Protein AF-A0A075FPQ2-F1 (afdb_monomer)

Structure (mmCIF, N/CA/C/O backbone):
data_AF-A0A075FPQ2-F1
#
_entry.id   AF-A0A075FPQ2-F1
#
loop_
_atom_site.group_PDB
_atom_site.id
_atom_site.type_symbol
_atom_site.label_atom_id
_atom_site.label_alt_id
_atom_site.label_comp_id
_atom_site.label_asym_id
_atom_site.label_entity_id
_atom_site.label_seq_id
_atom_site.pdbx_PDB_ins_code
_atom_site.Cartn_x
_atom_site.Cartn_y
_atom_site.Cartn_z
_atom_site.occupancy
_atom_site.B_iso_or_equiv
_atom_site.auth_seq_id
_atom_site.auth_comp_id
_atom_site.auth_asym_id
_atom_site.auth_atom_id
_atom_site.pdbx_PDB_model_num
ATOM 1 N N . MET A 1 1 ? -18.560 14.425 21.318 1.00 61.75 1 MET A N 1
ATOM 2 C CA . MET A 1 1 ? -18.827 13.664 20.077 1.00 61.75 1 MET A CA 1
ATOM 3 C C . MET A 1 1 ? -17.617 12.787 19.793 1.00 61.75 1 MET A C 1
ATOM 5 O O . MET A 1 1 ? -16.515 13.288 19.999 1.00 61.75 1 MET A O 1
ATOM 9 N N . PRO A 1 2 ? -17.783 11.515 19.398 1.00 74.88 2 PRO A N 1
ATOM 10 C CA . PRO A 1 2 ? -16.656 10.686 18.975 1.00 74.88 2 PRO A CA 1
ATOM 11 C C . PRO A 1 2 ? -16.039 11.273 17.700 1.00 74.88 2 PRO A C 1
ATOM 13 O O . PRO A 1 2 ? -16.760 11.621 16.765 1.00 74.88 2 PRO A O 1
ATOM 16 N N . VAL A 1 3 ? -14.715 11.414 17.675 1.00 83.69 3 VAL A N 1
ATOM 17 C CA . VAL A 1 3 ? -13.965 11.893 16.512 1.00 83.69 3 VAL A CA 1
ATOM 18 C C . VAL A 1 3 ? -13.354 10.682 15.817 1.00 83.69 3 VAL A C 1
ATOM 20 O O . VAL A 1 3 ? -12.706 9.852 16.452 1.00 83.69 3 VAL A O 1
ATOM 23 N N . ILE A 1 4 ? -13.578 10.569 14.508 1.00 85.88 4 ILE A N 1
ATOM 24 C CA . ILE A 1 4 ? -13.032 9.478 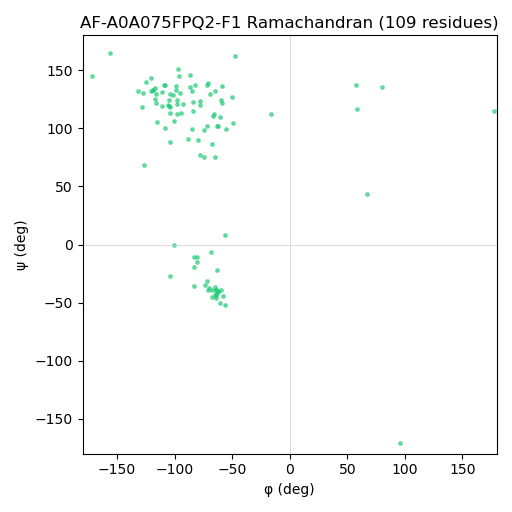13.698 1.00 85.88 4 ILE A CA 1
ATOM 25 C C . ILE A 1 4 ? -11.774 9.983 12.992 1.00 85.88 4 ILE A C 1
ATOM 27 O O . ILE A 1 4 ? -11.855 10.818 12.089 1.00 85.88 4 ILE A O 1
ATOM 31 N N . THR A 1 5 ? -10.620 9.444 13.371 1.00 87.69 5 THR A N 1
ATOM 32 C CA . THR A 1 5 ? -9.326 9.764 12.763 1.00 87.69 5 THR A CA 1
ATOM 33 C C . THR A 1 5 ? -8.966 8.693 11.743 1.00 87.69 5 THR A C 1
ATOM 35 O O . THR A 1 5 ? -8.918 7.507 12.059 1.00 87.69 5 THR A O 1
ATOM 38 N N . LYS A 1 6 ? -8.706 9.100 10.497 1.00 90.19 6 LYS A N 1
ATOM 39 C CA . LYS A 1 6 ? -8.351 8.188 9.400 1.00 90.19 6 LYS A CA 1
ATOM 40 C C . LYS A 1 6 ? -6.863 8.272 9.102 1.00 90.19 6 LYS A C 1
ATOM 42 O O . LYS A 1 6 ? -6.383 9.319 8.676 1.00 90.19 6 LYS A O 1
ATOM 47 N N . ILE A 1 7 ? -6.153 7.162 9.250 1.00 90.44 7 ILE A N 1
ATOM 48 C CA . ILE A 1 7 ? -4.726 7.051 8.945 1.00 90.44 7 ILE A CA 1
ATOM 49 C C . ILE A 1 7 ? -4.578 6.256 7.650 1.00 90.44 7 ILE A C 1
ATOM 51 O O . ILE A 1 7 ? -5.018 5.111 7.548 1.00 90.44 7 ILE A O 1
AT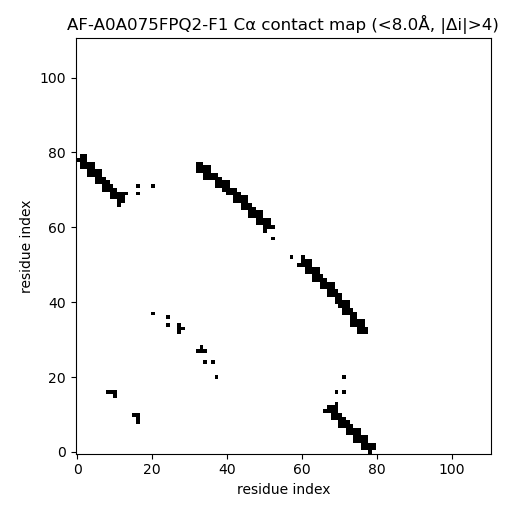OM 55 N N . LYS A 1 8 ? -3.973 6.873 6.633 1.00 92.12 8 LYS A N 1
ATOM 56 C CA . LYS A 1 8 ? -3.657 6.220 5.358 1.00 92.12 8 LYS A CA 1
ATOM 57 C C . LYS A 1 8 ? -2.169 5.922 5.319 1.00 92.12 8 LYS A C 1
ATOM 59 O O . LYS A 1 8 ? -1.367 6.848 5.329 1.00 92.12 8 LYS A O 1
ATOM 64 N N . LEU A 1 9 ? -1.824 4.647 5.227 1.00 92.00 9 LEU A N 1
ATOM 65 C CA . LEU A 1 9 ? -0.458 4.198 5.005 1.00 92.00 9 LEU A CA 1
ATOM 66 C C . LEU A 1 9 ? -0.275 3.886 3.526 1.00 92.00 9 LEU A C 1
ATOM 68 O O . LEU A 1 9 ? -1.107 3.217 2.905 1.00 92.00 9 LEU A O 1
ATOM 72 N N . THR A 1 10 ? 0.814 4.392 2.964 1.00 93.56 10 THR A N 1
ATOM 73 C CA . THR A 1 10 ? 1.201 4.160 1.576 1.00 93.56 10 THR A CA 1
ATOM 74 C C . THR A 1 10 ? 2.662 3.759 1.531 1.00 93.56 10 THR A C 1
ATOM 76 O O . THR A 1 10 ? 3.485 4.441 2.134 1.00 93.56 10 THR A O 1
ATOM 79 N N . GLY A 1 11 ? 2.977 2.693 0.804 1.00 93.62 11 GLY A N 1
ATOM 80 C CA . GLY A 1 11 ? 4.349 2.228 0.624 1.00 93.62 11 GLY A CA 1
ATOM 81 C C . GLY A 1 11 ? 4.515 1.40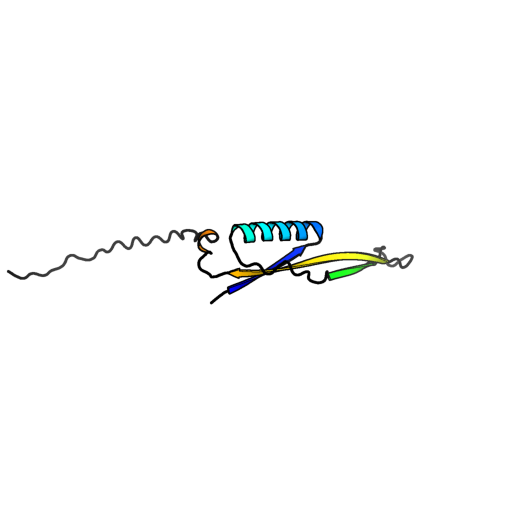8 -0.651 1.00 93.62 11 GLY A C 1
ATOM 82 O O . GLY A 1 11 ? 3.531 0.986 -1.261 1.00 93.62 11 GLY A O 1
ATOM 83 N N . GLU A 1 12 ? 5.765 1.212 -1.058 1.00 92.44 12 GLU A N 1
ATOM 84 C CA . GLU A 1 12 ? 6.138 0.426 -2.243 1.00 92.44 12 GLU A CA 1
ATOM 85 C C . GLU A 1 12 ? 6.204 -1.075 -1.936 1.00 92.44 12 GLU A C 1
ATOM 87 O O . GLU A 1 12 ? 5.783 -1.900 -2.743 1.00 92.44 12 GLU A O 1
ATOM 92 N N . ASN A 1 13 ? 6.650 -1.433 -0.729 1.00 92.94 13 ASN A N 1
ATOM 93 C CA . ASN A 1 13 ? 6.687 -2.810 -0.251 1.00 92.94 13 ASN A CA 1
ATOM 94 C C . ASN A 1 13 ? 5.445 -3.137 0.580 1.00 92.94 13 ASN A C 1
ATOM 96 O O . ASN A 1 13 ? 5.101 -2.429 1.525 1.00 92.94 13 ASN A O 1
ATOM 100 N N . HIS A 1 14 ? 4.788 -4.254 0.271 1.00 91.00 14 HIS A N 1
ATOM 101 C CA . HIS A 1 14 ? 3.628 -4.716 1.037 1.00 91.00 14 HIS A CA 1
ATOM 102 C C . HIS A 1 14 ? 4.001 -5.227 2.437 1.00 91.00 14 HIS A C 1
ATOM 104 O O . HIS A 1 14 ? 3.262 -4.973 3.383 1.00 91.00 14 HIS A O 1
ATOM 110 N N . GLN A 1 15 ? 5.146 -5.902 2.576 1.00 93.62 15 GLN A N 1
ATOM 111 C CA . GLN A 1 15 ? 5.577 -6.517 3.838 1.00 93.62 15 GLN A CA 1
ATOM 112 C C . GLN A 1 15 ? 5.819 -5.467 4.926 1.00 93.62 15 GLN A C 1
ATOM 114 O O . GLN A 1 15 ? 5.309 -5.601 6.036 1.00 93.62 15 GLN A O 1
ATOM 119 N N . ASP A 1 16 ? 6.516 -4.385 4.578 1.00 93.44 16 ASP A N 1
ATOM 120 C CA . ASP A 1 16 ? 6.827 -3.297 5.508 1.00 93.44 16 ASP A CA 1
ATOM 121 C C . ASP A 1 16 ? 5.551 -2.585 5.971 1.00 93.44 16 ASP A C 1
ATOM 123 O O . ASP A 1 16 ? 5.353 -2.328 7.158 1.00 93.44 16 ASP A O 1
ATOM 127 N N . VAL A 1 17 ? 4.625 -2.320 5.044 1.00 92.88 17 VAL A N 1
ATOM 128 C CA . VAL A 1 17 ? 3.346 -1.676 5.369 1.00 92.88 17 VAL A CA 1
ATOM 129 C C . VAL A 1 17 ? 2.495 -2.569 6.280 1.00 92.88 17 VAL A C 1
ATOM 131 O O . VAL A 1 17 ? 1.831 -2.063 7.188 1.00 92.88 17 VAL A O 1
ATOM 134 N N . ASP A 1 18 ? 2.529 -3.886 6.084 1.00 92.88 18 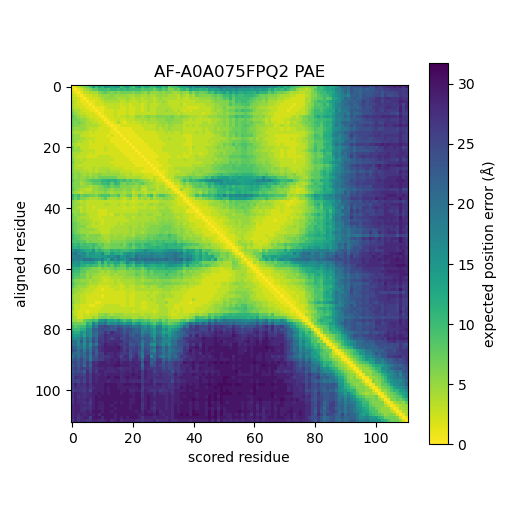ASP A N 1
ATOM 135 C CA . ASP A 1 18 ? 1.791 -4.846 6.909 1.00 92.88 18 ASP A CA 1
ATOM 136 C C . ASP A 1 18 ? 2.417 -5.020 8.301 1.00 92.88 18 ASP A C 1
ATOM 138 O O . ASP A 1 18 ? 1.691 -5.131 9.297 1.00 92.88 18 ASP A O 1
ATOM 142 N N . MET A 1 19 ? 3.748 -4.951 8.396 1.00 94.88 19 MET A N 1
ATOM 143 C CA . MET A 1 19 ? 4.475 -4.904 9.666 1.00 94.88 19 MET A CA 1
ATOM 144 C C . MET A 1 19 ? 4.061 -3.671 10.479 1.00 94.88 19 MET A C 1
ATOM 146 O O . MET A 1 19 ? 3.643 -3.804 11.630 1.00 94.88 19 MET A O 1
ATOM 150 N N . VAL A 1 20 ? 4.078 -2.485 9.863 1.00 94.06 20 VAL A N 1
ATOM 151 C CA . VAL A 1 20 ? 3.667 -1.227 10.511 1.00 94.06 20 VAL A CA 1
ATOM 152 C C . VAL A 1 20 ? 2.192 -1.266 10.922 1.00 94.06 20 VAL A C 1
ATOM 154 O O . VAL A 1 20 ? 1.848 -0.863 12.031 1.00 94.06 20 VAL A O 1
ATOM 157 N N . CYS A 1 21 ? 1.304 -1.813 10.083 1.00 93.31 21 CYS A N 1
ATOM 158 C CA . CYS A 1 21 ? -0.104 -1.997 10.453 1.00 93.31 21 CYS A CA 1
ATOM 159 C C . CYS A 1 21 ? -0.267 -2.889 11.690 1.00 93.31 21 CYS A C 1
ATOM 161 O O . CYS A 1 21 ? -1.137 -2.632 12.519 1.00 93.31 21 CYS A O 1
ATOM 163 N N . SER A 1 22 ? 0.546 -3.940 11.808 1.00 93.00 22 SER A N 1
ATOM 164 C CA . SER A 1 22 ? 0.497 -4.873 12.938 1.00 93.00 22 SER A CA 1
ATOM 165 C C . SER A 1 22 ? 1.011 -4.229 14.226 1.00 93.00 22 SER A C 1
ATOM 167 O O . SER A 1 22 ? 0.405 -4.406 15.278 1.00 93.00 22 SER A O 1
ATOM 169 N N . GLN A 1 23 ? 2.063 -3.414 14.136 1.00 93.19 23 GLN A N 1
ATOM 170 C CA . GLN A 1 23 ? 2.569 -2.634 15.268 1.00 93.19 23 GLN A CA 1
ATOM 171 C C . GLN A 1 23 ? 1.542 -1.605 15.755 1.00 93.19 23 GLN A C 1
ATOM 173 O O . GLN A 1 23 ? 1.303 -1.496 16.953 1.00 93.19 23 GLN A O 1
ATOM 178 N N . ILE A 1 24 ? 0.883 -0.890 14.836 1.00 91.38 24 ILE A N 1
ATOM 179 C CA . ILE A 1 24 ? -0.150 0.092 15.200 1.00 91.38 24 ILE A CA 1
ATOM 180 C C . ILE A 1 24 ? -1.326 -0.588 15.907 1.00 91.38 24 ILE A C 1
ATOM 182 O O . ILE A 1 24 ? -1.818 -0.051 16.893 1.00 91.38 24 ILE A O 1
ATOM 186 N N . LYS A 1 25 ? -1.748 -1.777 15.454 1.00 90.75 25 LYS A N 1
ATOM 187 C CA . LYS A 1 25 ? -2.770 -2.558 16.168 1.00 90.75 25 LYS A CA 1
ATOM 188 C C . LYS A 1 25 ? -2.368 -2.844 17.609 1.00 90.75 25 LYS A C 1
ATOM 190 O O . LYS A 1 25 ? -3.137 -2.519 18.501 1.00 90.75 25 LYS A O 1
ATOM 195 N N . ALA A 1 26 ? -1.165 -3.381 17.823 1.00 92.06 26 ALA A N 1
ATOM 196 C CA . ALA A 1 26 ? -0.688 -3.726 19.161 1.00 92.06 26 ALA A CA 1
ATOM 197 C C . ALA A 1 26 ? -0.686 -2.505 20.099 1.00 92.06 26 ALA A C 1
ATOM 199 O O . ALA A 1 26 ? -1.196 -2.577 21.211 1.00 92.06 26 ALA A O 1
ATOM 200 N N . ILE A 1 27 ? -0.216 -1.350 19.614 1.00 90.62 27 ILE A N 1
ATOM 201 C CA . ILE A 1 27 ? -0.218 -0.097 20.387 1.00 90.62 27 ILE A CA 1
ATOM 202 C C . ILE A 1 27 ? -1.650 0.361 20.709 1.00 90.62 27 ILE A C 1
ATOM 204 O O . ILE A 1 27 ? -1.920 0.859 21.804 1.00 90.62 27 ILE A O 1
ATOM 208 N N . CYS A 1 28 ? -2.586 0.215 19.768 1.00 88.25 28 CYS A N 1
ATOM 209 C CA . CYS A 1 28 ? -3.987 0.571 19.989 1.00 88.25 28 CYS A CA 1
ATOM 210 C C . CYS A 1 28 ? -4.670 -0.352 21.005 1.00 88.25 28 CYS A C 1
ATOM 212 O O . CYS A 1 28 ? -5.410 0.152 21.853 1.00 88.25 28 CYS A O 1
ATOM 214 N N . ASP A 1 29 ? -4.372 -1.652 20.958 1.00 87.62 29 ASP A N 1
ATOM 215 C CA . ASP A 1 29 ? -4.868 -2.647 21.910 1.00 87.62 29 ASP A CA 1
ATOM 216 C C . ASP A 1 29 ? -4.342 -2.353 23.329 1.00 87.62 29 ASP A C 1
ATOM 218 O O . ASP A 1 29 ? -5.114 -2.347 24.287 1.00 87.62 29 ASP A O 1
ATOM 222 N N . GLU A 1 30 ? -3.057 -1.999 23.465 1.00 89.56 30 GLU A N 1
ATOM 223 C CA . GLU A 1 30 ? -2.449 -1.578 24.739 1.00 89.56 30 GLU A CA 1
ATOM 224 C C . GLU A 1 30 ? -3.047 -0.268 25.282 1.00 89.56 30 GLU A C 1
ATOM 226 O O . GLU A 1 30 ? -3.255 -0.112 26.486 1.00 89.56 30 GLU A O 1
ATOM 231 N N . THR A 1 31 ? -3.342 0.691 24.400 1.00 85.56 31 THR A N 1
ATOM 232 C CA . THR A 1 31 ? -3.867 2.015 24.787 1.00 85.56 31 THR A CA 1
ATOM 233 C C . THR A 1 31 ? -5.381 1.992 25.067 1.00 85.56 31 THR A C 1
ATOM 235 O O . THR A 1 31 ? -5.925 2.937 25.661 1.00 85.56 31 THR A O 1
ATOM 238 N N . GLY A 1 32 ? -6.072 0.924 24.652 1.00 81.12 32 GLY A N 1
ATOM 239 C CA . GLY A 1 32 ? -7.524 0.782 24.746 1.00 81.12 32 GLY A CA 1
ATOM 240 C C . GLY A 1 32 ? -8.267 1.767 23.841 1.00 81.12 32 GLY A C 1
ATOM 241 O O . GLY A 1 32 ? -9.195 2.438 24.296 1.00 81.12 32 GLY A O 1
ATOM 242 N N . VAL A 1 33 ? -7.804 1.930 22.597 1.00 83.94 33 VAL A N 1
ATOM 243 C CA . VAL A 1 33 ? -8.461 2.757 21.570 1.00 83.94 33 VAL A CA 1
ATOM 244 C C . VAL A 1 33 ? -9.175 1.848 20.580 1.00 83.94 33 VAL A C 1
ATOM 246 O O . VAL A 1 33 ? -8.560 0.945 20.018 1.00 83.94 33 VAL A O 1
ATOM 249 N N . ASP A 1 34 ? -10.451 2.128 20.314 1.00 83.44 34 ASP A N 1
ATOM 250 C CA . ASP A 1 34 ? -11.235 1.368 19.343 1.00 83.44 34 ASP A CA 1
ATOM 251 C C . ASP A 1 34 ? -10.693 1.594 17.922 1.00 83.44 34 ASP A C 1
ATOM 253 O O . ASP A 1 34 ? -10.807 2.681 17.338 1.00 83.44 34 ASP A O 1
ATOM 257 N N . LEU A 1 35 ? -10.092 0.541 17.366 1.00 86.62 35 LEU A N 1
ATOM 258 C CA . LEU A 1 35 ? -9.518 0.524 16.027 1.00 86.62 35 LEU A CA 1
ATOM 259 C C . LEU A 1 35 ? -10.428 -0.257 15.077 1.00 86.62 35 LEU A C 1
ATOM 261 O O . LEU A 1 35 ? -10.705 -1.443 15.255 1.00 86.62 35 LEU A O 1
ATOM 265 N N . ARG A 1 36 ? -10.838 0.391 13.988 1.00 85.19 36 ARG A N 1
ATOM 266 C CA . ARG A 1 36 ? -11.350 -0.308 12.814 1.00 85.19 36 ARG A CA 1
ATOM 267 C C . ARG A 1 36 ? -10.146 -0.849 12.051 1.00 85.19 36 ARG A C 1
ATOM 269 O O . ARG A 1 36 ? -9.270 -0.078 11.653 1.00 85.19 36 ARG A O 1
ATOM 276 N N . GLY A 1 37 ? -10.105 -2.176 11.903 1.00 82.62 37 GLY A N 1
ATOM 277 C CA . GLY A 1 37 ? -8.967 -2.938 11.376 1.00 82.62 37 GLY A CA 1
ATOM 278 C C . GLY A 1 37 ? -8.350 -2.376 10.082 1.00 82.62 37 GLY A C 1
ATOM 279 O O . GLY A 1 37 ? -9.001 -1.616 9.374 1.00 82.62 37 GLY A O 1
ATOM 280 N N . PRO A 1 38 ? -7.117 -2.774 9.718 1.00 88.69 38 PRO 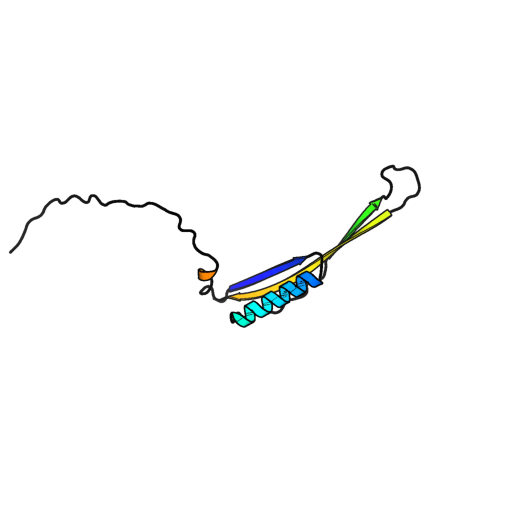A N 1
ATOM 281 C CA . PRO A 1 38 ? -6.469 -2.350 8.486 1.00 88.69 38 PRO A CA 1
ATOM 282 C C . PRO A 1 38 ? -7.294 -2.803 7.293 1.00 88.69 38 PRO A C 1
ATOM 284 O O . PRO A 1 38 ? -7.368 -3.992 6.987 1.00 88.69 38 PRO A O 1
ATOM 287 N N . ILE A 1 39 ? -7.905 -1.841 6.617 1.00 91.69 39 ILE A N 1
ATOM 288 C CA . ILE A 1 39 ? -8.669 -2.057 5.401 1.00 91.69 39 ILE A CA 1
ATOM 289 C C . ILE A 1 39 ? -7.661 -2.061 4.239 1.00 91.69 39 ILE A C 1
ATOM 291 O O . ILE A 1 39 ? -7.026 -1.025 3.984 1.00 91.69 39 ILE A O 1
ATOM 295 N N . PRO A 1 40 ? -7.470 -3.198 3.533 1.00 91.50 40 PRO A N 1
ATOM 296 C CA . PRO A 1 40 ? -6.728 -3.217 2.281 1.00 91.50 40 PRO A CA 1
ATOM 297 C C . PRO A 1 40 ? -7.413 -2.304 1.276 1.00 91.50 40 PRO A C 1
ATOM 299 O O . PRO A 1 40 ? -8.581 -2.506 0.949 1.00 91.50 40 PRO A O 1
ATOM 302 N N . LEU A 1 41 ? -6.678 -1.341 0.736 1.00 92.31 41 LEU A N 1
ATOM 303 C CA . LEU A 1 41 ? -7.098 -0.657 -0.477 1.00 92.31 41 LEU A CA 1
ATOM 304 C C . LEU A 1 41 ? -6.389 -1.292 -1.679 1.00 92.31 41 LEU A C 1
ATOM 306 O O . LEU A 1 41 ? -5.273 -1.800 -1.537 1.00 92.31 41 LEU A O 1
ATOM 310 N N . PRO A 1 42 ? -7.013 -1.268 -2.869 1.00 93.06 42 PRO A N 1
ATOM 311 C CA . PRO A 1 42 ? -6.406 -1.833 -4.063 1.00 93.06 42 PRO A CA 1
ATOM 312 C C . PRO A 1 42 ? -5.065 -1.159 -4.359 1.00 93.06 42 PRO A C 1
ATOM 314 O O . PRO A 1 42 ? -4.918 0.068 -4.286 1.00 93.06 42 PRO A O 1
ATOM 317 N N . THR A 1 43 ? -4.082 -1.984 -4.702 1.00 94.50 43 THR A N 1
ATOM 318 C CA . THR A 1 43 ? -2.735 -1.545 -5.060 1.00 94.50 43 THR A CA 1
ATOM 319 C C . THR A 1 43 ? -2.777 -0.828 -6.396 1.00 94.50 43 THR A C 1
ATOM 321 O O . THR A 1 43 ? -3.312 -1.358 -7.371 1.00 94.50 43 THR A O 1
ATOM 324 N N . ARG A 1 44 ? -2.197 0.368 -6.469 1.00 93.75 44 ARG A N 1
ATOM 325 C CA . ARG A 1 44 ? -2.085 1.074 -7.747 1.00 93.75 44 ARG A CA 1
ATOM 326 C C . ARG A 1 44 ? -0.847 0.572 -8.476 1.00 93.75 44 ARG A C 1
ATOM 328 O O . ARG A 1 44 ? 0.248 0.651 -7.926 1.00 93.75 44 ARG A O 1
ATOM 335 N N . ARG A 1 45 ? -1.038 0.065 -9.694 1.00 94.56 45 ARG A N 1
ATOM 336 C CA . ARG A 1 45 ? 0.040 -0.309 -10.613 1.00 94.56 45 ARG A CA 1
ATOM 337 C C . ARG A 1 45 ? 0.296 0.869 -11.543 1.00 94.56 45 ARG A C 1
ATOM 339 O O . ARG A 1 45 ? -0.584 1.239 -12.316 1.00 94.56 45 ARG A O 1
ATOM 346 N N . LEU A 1 46 ? 1.468 1.472 -11.419 1.00 94.31 46 LEU A N 1
ATOM 347 C CA . LEU A 1 46 ? 1.954 2.505 -12.321 1.00 94.31 46 LEU A CA 1
ATOM 348 C C . LEU A 1 46 ? 2.876 1.823 -13.325 1.00 94.31 46 LEU A C 1
ATOM 350 O O . LEU A 1 46 ? 3.839 1.177 -12.918 1.00 94.31 46 LEU A O 1
ATOM 354 N N . VAL A 1 47 ? 2.547 1.932 -14.610 1.00 95.50 47 VAL A N 1
ATOM 355 C CA . VAL A 1 47 ? 3.357 1.390 -15.704 1.00 95.50 47 VAL A CA 1
ATOM 356 C C . VAL A 1 47 ? 3.846 2.563 -16.538 1.00 95.50 47 VAL A C 1
ATOM 358 O O . VAL A 1 47 ? 3.028 3.339 -17.030 1.00 95.50 47 VAL A O 1
ATOM 361 N N . VAL A 1 48 ? 5.161 2.697 -16.678 1.00 95.81 48 VAL A N 1
ATOM 362 C CA . VAL A 1 48 ? 5.794 3.714 -17.523 1.00 95.81 48 VAL A CA 1
ATOM 363 C C . VAL A 1 48 ? 6.532 2.986 -18.649 1.00 95.81 48 VAL A C 1
ATOM 365 O O . VAL A 1 48 ? 7.564 2.362 -18.388 1.00 95.81 48 VAL A O 1
ATOM 368 N N . PRO A 1 49 ? 6.000 3.006 -19.884 1.00 93.94 49 PRO A N 1
ATOM 369 C CA . PRO A 1 49 ? 6.714 2.480 -21.034 1.00 93.94 49 PRO A CA 1
ATOM 370 C C . PRO A 1 49 ? 7.776 3.489 -21.489 1.00 93.94 49 PRO A C 1
ATOM 372 O O . PRO A 1 49 ? 7.460 4.637 -21.800 1.00 93.94 49 PRO A O 1
ATOM 375 N N . CYS A 1 50 ? 9.031 3.056 -21.547 1.00 93.00 50 CYS A N 1
ATOM 376 C CA . CYS A 1 50 ? 10.162 3.851 -22.020 1.00 93.00 50 CYS A CA 1
ATOM 377 C C . CYS A 1 50 ? 10.810 3.162 -23.224 1.00 93.00 50 CYS A C 1
ATOM 379 O O . CYS A 1 50 ? 10.919 1.936 -23.259 1.00 93.00 50 CYS A O 1
ATOM 381 N N . ARG A 1 51 ? 11.282 3.935 -24.205 1.00 91.25 51 ARG A N 1
ATOM 382 C CA . ARG A 1 51 ? 12.129 3.393 -25.277 1.00 91.25 51 ARG A CA 1
ATOM 383 C C . ARG A 1 51 ? 13.502 3.044 -24.694 1.00 91.25 51 ARG A C 1
ATOM 385 O O . ARG A 1 51 ? 14.026 3.806 -23.884 1.00 91.25 51 ARG A O 1
ATOM 392 N N . LYS A 1 52 ? 14.074 1.905 -25.103 1.00 90.50 52 LYS A N 1
ATOM 393 C CA . LYS A 1 52 ? 15.421 1.492 -24.663 1.00 90.50 52 LYS A CA 1
ATOM 394 C C . LYS A 1 52 ? 16.515 2.403 -25.200 1.00 90.50 52 LYS A C 1
ATOM 396 O O . LYS A 1 52 ? 17.433 2.772 -24.476 1.00 90.50 52 LYS A O 1
ATOM 401 N N . SER A 1 53 ? 16.423 2.716 -26.488 1.00 88.25 53 SER A N 1
ATOM 402 C CA . SER A 1 53 ? 17.413 3.533 -27.178 1.00 88.25 53 SER A CA 1
ATOM 403 C C . SER A 1 53 ? 17.152 5.020 -26.932 1.00 88.25 53 SER A C 1
ATOM 405 O O . SER A 1 53 ? 15.992 5.440 -27.022 1.00 88.25 53 SER A O 1
ATOM 407 N N . PRO A 1 54 ? 18.204 5.819 -26.678 1.00 88.69 54 PRO A N 1
ATOM 408 C CA . PRO A 1 54 ? 18.098 7.276 -26.650 1.00 88.69 54 PRO A CA 1
ATOM 409 C C . PRO A 1 54 ? 17.911 7.855 -28.060 1.00 88.69 54 PRO A C 1
ATOM 411 O O . PRO A 1 54 ? 17.217 8.856 -28.230 1.00 88.69 54 PRO A O 1
ATOM 414 N N . ASP A 1 55 ? 18.485 7.191 -29.066 1.00 81.62 55 ASP A N 1
ATOM 415 C CA . ASP A 1 55 ? 18.463 7.603 -30.465 1.00 81.62 55 ASP A CA 1
ATOM 416 C C . ASP A 1 55 ? 17.330 6.875 -31.212 1.00 81.62 55 ASP A C 1
ATOM 418 O O . ASP A 1 55 ? 17.002 5.716 -30.934 1.00 81.62 55 ASP A O 1
ATOM 422 N N . GLY A 1 56 ? 16.705 7.561 -32.171 1.00 80.06 56 GLY A N 1
ATOM 423 C CA . GLY A 1 56 ? 15.593 7.027 -32.970 1.00 80.06 56 GLY A CA 1
ATOM 424 C C . GLY A 1 56 ? 15.980 5.902 -33.938 1.00 80.06 56 GLY A C 1
ATOM 425 O O . GLY A 1 56 ? 15.094 5.289 -34.529 1.00 80.06 56 GLY A O 1
ATOM 426 N N . GLU A 1 57 ? 17.273 5.610 -34.059 1.00 82.06 57 GLU A N 1
ATOM 427 C CA . GLU A 1 57 ? 17.836 4.589 -34.938 1.00 82.06 57 GLU A CA 1
ATOM 428 C C . GLU A 1 57 ? 17.854 3.204 -34.264 1.00 82.06 57 GLU A C 1
ATOM 430 O O . GLU A 1 57 ? 18.031 3.070 -33.050 1.00 82.06 57 GLU A O 1
ATOM 435 N N . GLY A 1 58 ? 17.662 2.148 -35.058 1.00 81.81 58 GLY A N 1
ATOM 436 C CA . GLY A 1 58 ? 17.623 0.758 -34.586 1.00 81.81 58 GLY A CA 1
ATOM 437 C C . GLY A 1 58 ? 16.216 0.204 -34.316 1.00 81.81 58 GLY A C 1
ATOM 438 O O . GLY A 1 58 ? 15.205 0.799 -34.681 1.00 81.81 58 GLY A O 1
ATOM 439 N N . ALA A 1 59 ? 16.148 -0.988 -33.712 1.00 86.38 59 ALA A N 1
ATOM 440 C CA . ALA A 1 59 ? 14.892 -1.715 -33.507 1.00 86.38 59 ALA A CA 1
ATOM 441 C C . ALA A 1 59 ? 14.003 -1.063 -32.436 1.00 86.38 59 ALA A C 1
ATOM 443 O O . ALA A 1 59 ? 14.475 -0.702 -31.354 1.00 86.38 59 ALA A O 1
ATOM 444 N N . GLU A 1 60 ? 12.697 -0.986 -32.703 1.00 85.19 60 GLU A N 1
ATOM 445 C CA . GLU A 1 60 ? 11.699 -0.461 -31.767 1.00 85.19 60 GLU A CA 1
ATOM 446 C C . GLU A 1 60 ? 11.539 -1.382 -30.551 1.00 85.19 60 GLU A C 1
ATOM 448 O O . GLU A 1 60 ? 10.692 -2.273 -30.510 1.00 85.19 60 GLU A O 1
ATOM 453 N N . THR A 1 61 ? 12.381 -1.170 -29.539 1.00 90.38 61 THR A N 1
ATOM 454 C CA . THR A 1 61 ? 12.348 -1.939 -28.294 1.00 90.38 61 THR A CA 1
ATOM 455 C C . THR A 1 61 ? 11.886 -1.061 -27.138 1.00 90.38 61 THR A C 1
ATOM 457 O O . THR A 1 61 ? 12.415 0.033 -26.917 1.00 90.38 61 THR A O 1
ATOM 460 N N . TRP A 1 62 ? 10.921 -1.572 -26.377 1.00 92.06 62 TRP A N 1
ATOM 461 C CA . TRP A 1 62 ? 10.265 -0.870 -25.277 1.00 92.06 62 TRP A CA 1
ATOM 462 C C . TRP A 1 62 ? 10.483 -1.602 -23.954 1.00 92.06 62 TRP A C 1
ATOM 464 O O . TRP A 1 62 ? 10.290 -2.816 -23.874 1.00 92.06 62 TRP A O 1
ATOM 474 N N . ASP A 1 63 ? 10.850 -0.853 -22.920 1.00 92.81 63 ASP A N 1
ATOM 475 C CA . ASP A 1 63 ? 10.884 -1.310 -21.535 1.00 92.81 63 ASP A CA 1
ATOM 476 C C . ASP A 1 63 ? 9.635 -0.864 -20.791 1.00 92.81 63 ASP A C 1
ATOM 478 O O . ASP A 1 63 ? 9.205 0.282 -20.897 1.00 92.81 63 ASP A O 1
ATOM 482 N N . HIS A 1 64 ? 9.071 -1.777 -20.004 1.00 94.19 64 HIS A N 1
ATOM 483 C CA . HIS A 1 64 ? 7.911 -1.509 -19.164 1.00 94.19 64 HIS A CA 1
ATOM 484 C C . HIS A 1 64 ? 8.361 -1.475 -17.709 1.00 94.19 64 HIS A C 1
ATOM 486 O O . HIS A 1 64 ? 8.547 -2.515 -17.079 1.00 94.19 64 HIS A O 1
ATOM 492 N N . TRP A 1 65 ? 8.537 -0.269 -17.181 1.00 95.25 65 TRP A N 1
ATOM 493 C CA . TRP A 1 65 ? 8.873 -0.073 -15.778 1.00 95.25 65 TRP A CA 1
ATOM 494 C C . TRP A 1 65 ? 7.595 -0.079 -14.949 1.00 95.25 65 TRP A C 1
ATOM 496 O O . TRP A 1 65 ? 6.622 0.599 -15.289 1.00 95.25 65 TRP A O 1
ATOM 506 N N . GLU A 1 66 ? 7.592 -0.844 -13.858 1.00 95.38 66 GLU A N 1
ATOM 507 C CA . GLU A 1 66 ? 6.443 -0.952 -12.965 1.00 95.38 66 GLU A CA 1
ATOM 508 C C . GLU A 1 66 ? 6.777 -0.484 -11.558 1.00 95.38 66 GLU A C 1
ATOM 510 O O . GLU A 1 66 ? 7.750 -0.926 -10.953 1.00 95.38 66 GLU A O 1
ATOM 515 N N . MET A 1 67 ? 5.890 0.336 -11.003 1.00 94.38 67 MET A N 1
ATOM 516 C CA . MET A 1 67 ? 5.862 0.651 -9.582 1.00 94.38 67 MET A CA 1
ATOM 517 C C . MET A 1 67 ? 4.508 0.243 -9.007 1.00 94.38 67 MET A C 1
ATOM 519 O O . MET A 1 67 ? 3.447 0.548 -9.565 1.00 94.38 67 MET A O 1
ATOM 523 N N . ARG A 1 68 ? 4.533 -0.461 -7.874 1.00 94.44 68 ARG A N 1
ATOM 524 C CA . ARG A 1 68 ? 3.331 -0.895 -7.159 1.00 94.44 68 ARG A CA 1
ATOM 525 C C . ARG A 1 68 ? 3.236 -0.134 -5.853 1.00 94.44 68 ARG A C 1
ATOM 527 O O . ARG A 1 68 ? 4.108 -0.237 -5.006 1.00 94.44 68 ARG A O 1
ATOM 534 N N . VAL A 1 69 ? 2.158 0.626 -5.694 1.00 95.12 69 VAL A N 1
ATOM 535 C CA . VAL A 1 69 ? 1.891 1.361 -4.456 1.00 95.12 69 VAL A CA 1
ATOM 536 C C . VAL A 1 69 ? 0.804 0.635 -3.682 1.00 95.12 69 VAL A C 1
ATOM 538 O O . VAL A 1 69 ? -0.358 0.584 -4.107 1.00 95.12 69 VAL A O 1
ATOM 541 N N . HIS A 1 70 ? 1.185 0.097 -2.530 1.00 94.44 70 HIS A N 1
ATOM 542 C CA . HIS A 1 70 ? 0.303 -0.558 -1.579 1.00 94.44 70 HIS A CA 1
ATOM 543 C C . HIS A 1 70 ? -0.303 0.473 -0.637 1.00 94.44 70 HIS A C 1
ATOM 545 O O . HIS A 1 70 ? 0.373 1.385 -0.158 1.00 94.44 70 HIS A O 1
ATOM 551 N N . LYS A 1 71 ? -1.609 0.349 -0.395 1.00 93.75 71 LYS A N 1
ATOM 552 C CA . LYS A 1 71 ? -2.367 1.292 0.423 1.00 93.75 71 LYS A CA 1
ATOM 553 C C . LYS A 1 71 ? -3.125 0.542 1.507 1.00 93.75 71 LYS A C 1
ATOM 555 O O . LYS A 1 71 ? -3.853 -0.405 1.211 1.00 93.75 71 LYS A O 1
ATOM 560 N N . ARG A 1 72 ? -2.996 1.000 2.749 1.00 94.81 72 ARG A N 1
ATOM 561 C CA . ARG A 1 72 ? -3.775 0.517 3.894 1.00 94.81 72 ARG A CA 1
ATOM 562 C C . ARG A 1 72 ? -4.472 1.696 4.559 1.00 94.81 72 ARG A C 1
ATOM 564 O O . ARG A 1 72 ? -3.902 2.782 4.661 1.00 94.81 72 ARG A O 1
ATOM 571 N N . LEU A 1 73 ? -5.714 1.494 4.978 1.00 92.00 73 LEU A N 1
ATOM 572 C CA . LEU A 1 73 ? -6.497 2.483 5.711 1.00 92.00 73 LEU A CA 1
ATOM 573 C C . LEU A 1 73 ? -6.801 1.944 7.108 1.00 92.00 73 LEU A C 1
ATOM 575 O O . LEU A 1 73 ? -7.297 0.831 7.240 1.00 92.00 73 LEU A O 1
ATOM 579 N N . LEU A 1 74 ? -6.524 2.748 8.125 1.00 91.94 74 LEU A N 1
ATOM 580 C CA . LEU A 1 74 ? -6.869 2.497 9.519 1.00 91.94 74 LEU A CA 1
ATOM 581 C C . LEU A 1 74 ? -7.832 3.599 9.964 1.00 91.94 74 LEU A C 1
ATOM 583 O O . LEU A 1 74 ? -7.598 4.775 9.668 1.00 91.94 74 LEU A O 1
ATOM 587 N N . GLU A 1 75 ? -8.913 3.241 10.651 1.00 90.19 75 GLU A N 1
ATOM 588 C CA . GLU A 1 75 ? -9.822 4.224 11.250 1.00 90.19 75 GLU A CA 1
ATOM 589 C C . GLU A 1 75 ? -9.798 4.054 12.770 1.00 90.19 75 GLU A C 1
ATOM 591 O O . GLU A 1 75 ? -10.021 2.960 13.277 1.00 90.19 75 GLU A O 1
ATOM 596 N N . LEU A 1 76 ? -9.506 5.135 13.490 1.00 87.88 76 LEU A N 1
ATOM 597 C CA . LEU A 1 76 ? -9.476 5.190 14.949 1.00 87.88 76 LEU A CA 1
ATOM 598 C C . LEU A 1 76 ? -10.672 5.993 15.444 1.00 87.88 76 LEU A C 1
ATOM 600 O O . LEU A 1 76 ? -10.963 7.061 14.897 1.00 87.88 76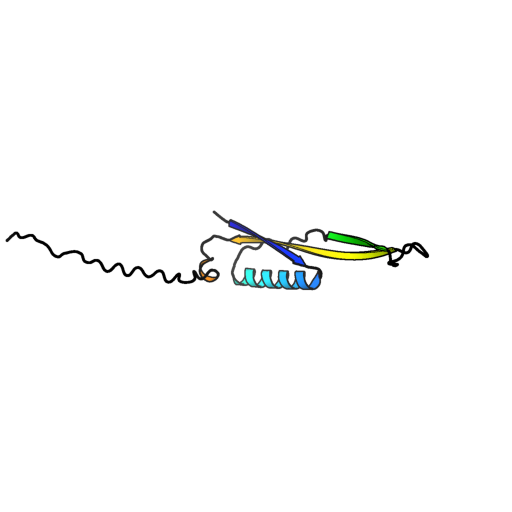 LEU A O 1
ATOM 604 N N . VAL A 1 77 ? -11.331 5.520 16.497 1.00 85.19 77 VAL A N 1
ATOM 605 C CA . VAL A 1 77 ? -12.359 6.288 17.204 1.00 85.19 77 VAL A CA 1
ATOM 606 C C . VAL A 1 77 ? -11.725 6.868 18.463 1.00 85.19 77 VAL A C 1
ATOM 608 O O . VAL A 1 77 ? -11.449 6.149 19.417 1.00 85.19 77 VAL A O 1
ATOM 611 N N . THR A 1 78 ? -11.465 8.177 18.462 1.00 78.31 78 THR A N 1
ATOM 612 C CA . THR A 1 78 ? -10.930 8.882 19.632 1.00 78.31 78 THR A CA 1
ATOM 613 C C . THR A 1 78 ? -11.990 9.792 20.247 1.00 78.31 78 THR A C 1
ATOM 615 O O . THR A 1 78 ? -12.738 10.491 19.556 1.00 78.31 78 THR A O 1
ATOM 618 N N . SER A 1 79 ? -12.070 9.791 21.575 1.00 67.38 79 SER A N 1
ATOM 619 C CA . SER A 1 79 ? -12.681 10.875 22.333 1.00 67.38 79 SER A CA 1
ATOM 620 C C . SER A 1 79 ? -11.551 11.844 22.689 1.00 67.38 79 SER A C 1
ATOM 622 O O . SER A 1 79 ? -10.573 11.445 23.313 1.00 67.38 79 SER A O 1
ATOM 624 N N . ALA A 1 80 ? -11.661 13.104 22.257 1.00 60.84 80 ALA A N 1
ATOM 625 C CA . ALA A 1 80 ? -10.608 14.138 22.247 1.00 60.84 80 ALA A CA 1
ATOM 626 C C . ALA A 1 80 ? -9.924 14.472 23.602 1.00 60.84 80 ALA A C 1
ATOM 628 O O . ALA A 1 80 ? -9.177 15.437 23.703 1.00 60.84 80 ALA A O 1
ATOM 629 N N . ALA A 1 81 ? -10.183 13.709 24.665 1.00 55.75 81 ALA A N 1
ATOM 630 C CA . ALA A 1 81 ? -9.646 13.908 26.004 1.00 55.75 81 ALA A CA 1
ATOM 631 C C . ALA A 1 81 ? -8.234 13.322 26.216 1.00 55.75 81 ALA A C 1
ATOM 633 O O . ALA A 1 81 ? -7.628 13.594 27.248 1.00 55.75 81 ALA A O 1
ATOM 634 N N . LYS A 1 82 ? -7.698 12.504 25.292 1.00 53.72 82 LYS A N 1
ATOM 635 C CA . LYS A 1 82 ? -6.396 11.820 25.479 1.00 53.72 82 LYS A CA 1
ATOM 636 C C . LYS A 1 82 ? -5.198 12.474 24.763 1.00 53.72 82 LYS A C 1
ATOM 638 O O . LYS A 1 82 ? -4.074 12.003 24.936 1.00 53.72 82 LYS A O 1
ATOM 643 N N . ASP A 1 83 ? -5.390 13.570 24.028 1.00 54.47 83 ASP A N 1
ATOM 644 C CA . ASP A 1 83 ? -4.352 14.132 23.144 1.00 54.47 83 ASP A CA 1
ATOM 645 C C . ASP A 1 83 ? -3.280 14.991 23.850 1.00 54.47 83 ASP A C 1
ATOM 647 O O . ASP A 1 83 ? -2.223 15.252 23.272 1.00 54.47 83 ASP A O 1
ATOM 651 N N . GLU A 1 84 ? -3.461 15.346 25.127 1.00 52.50 84 GLU A N 1
ATOM 652 C CA . GLU A 1 84 ? -2.500 16.193 25.859 1.00 52.50 84 GLU A CA 1
ATOM 653 C C . GLU A 1 84 ? -1.105 15.558 26.033 1.00 52.50 84 GLU A C 1
ATOM 655 O O . GLU A 1 84 ? -0.120 16.276 26.199 1.00 52.50 84 GLU A O 1
ATOM 660 N N . LYS A 1 85 ? -0.974 14.223 25.955 1.00 47.34 85 LYS A N 1
ATOM 661 C CA . LYS A 1 85 ? 0.330 13.543 26.107 1.00 47.34 85 LYS A CA 1
ATOM 662 C C . LYS A 1 85 ? 1.175 13.507 24.828 1.00 47.34 85 LYS A C 1
ATOM 664 O O . LYS A 1 85 ? 2.379 13.285 24.927 1.00 47.34 85 LYS A O 1
ATOM 669 N N . SER A 1 86 ? 0.575 13.705 23.650 1.00 50.91 86 SER A N 1
ATOM 670 C CA . SER A 1 86 ? 1.283 13.617 22.358 1.00 50.91 86 SER A CA 1
ATOM 671 C C . SER A 1 86 ? 1.588 14.983 21.742 1.00 50.91 86 SER A C 1
ATOM 673 O O . SER A 1 86 ? 2.604 15.140 21.064 1.00 50.91 86 SER A O 1
ATOM 675 N N . SER A 1 87 ? 0.780 16.002 22.046 1.00 45.09 87 SER A N 1
ATOM 676 C CA . SER A 1 87 ? 1.091 17.392 21.734 1.00 45.09 87 SER A CA 1
ATOM 677 C C . SER A 1 87 ? 1.524 18.110 23.007 1.00 45.09 87 SER A C 1
ATOM 679 O O . SER A 1 87 ? 0.705 18.724 23.689 1.00 45.09 87 SER A O 1
ATOM 681 N N . SER A 1 88 ? 2.815 18.074 23.336 1.00 42.41 88 SER A N 1
ATOM 682 C CA . SER A 1 88 ? 3.336 19.083 24.255 1.00 42.41 88 SER A CA 1
ATOM 683 C C . SER A 1 88 ? 3.081 20.458 23.620 1.00 42.41 88 SER A C 1
ATOM 685 O O . SER A 1 88 ? 3.539 20.715 22.498 1.00 42.41 88 SER A O 1
ATOM 687 N N . PRO A 1 89 ? 2.350 21.377 24.277 1.00 45.31 89 PRO A N 1
ATOM 688 C CA . PRO A 1 89 ? 2.412 22.765 23.877 1.00 45.31 89 PRO A CA 1
ATOM 689 C C . PRO A 1 89 ? 3.846 23.180 24.186 1.00 45.31 89 PRO A C 1
ATOM 691 O O . PRO A 1 89 ? 4.253 23.210 25.349 1.00 45.31 89 PRO A O 1
ATOM 694 N N . ARG A 1 90 ? 4.648 23.462 23.154 1.00 47.31 90 ARG A N 1
ATOM 695 C CA . ARG A 1 90 ? 5.912 24.173 23.366 1.00 47.31 90 ARG A CA 1
ATOM 696 C C . ARG A 1 90 ? 5.568 25.404 24.206 1.00 47.31 90 ARG A C 1
ATOM 698 O O . ARG A 1 90 ? 4.671 26.145 23.791 1.00 47.31 90 ARG A O 1
ATOM 705 N N . PRO A 1 91 ? 6.225 25.656 25.347 1.00 40.97 91 PRO A N 1
ATOM 706 C CA . PRO A 1 91 ? 6.017 26.909 26.040 1.00 40.97 91 PRO A CA 1
ATOM 707 C C . PRO A 1 91 ? 6.509 28.020 25.110 1.00 40.97 91 PRO A C 1
ATOM 709 O O . PRO A 1 91 ? 7.707 28.245 24.947 1.00 40.97 91 PRO A O 1
ATOM 712 N N . SER A 1 92 ? 5.569 28.700 24.449 1.00 45.72 92 SER A N 1
ATOM 713 C CA . SER A 1 92 ? 5.816 30.026 23.907 1.00 45.72 92 SER A CA 1
ATOM 714 C C . SER A 1 92 ? 6.114 30.883 25.121 1.00 45.72 92 SER A C 1
ATOM 716 O O . SER A 1 92 ? 5.221 31.213 25.901 1.00 45.72 92 SER A O 1
ATOM 718 N N . ASN A 1 93 ? 7.400 31.149 25.321 1.00 53.34 93 ASN A N 1
ATOM 719 C CA . ASN A 1 93 ? 7.917 32.038 26.339 1.00 53.34 93 ASN A CA 1
ATOM 720 C C . ASN A 1 93 ? 7.425 33.459 26.015 1.00 53.34 93 ASN A C 1
ATOM 722 O O . ASN A 1 93 ? 8.143 34.279 25.449 1.00 53.34 93 ASN A O 1
ATOM 726 N N . ARG A 1 94 ? 6.147 33.728 26.290 1.00 43.56 94 ARG A N 1
ATOM 727 C CA . ARG A 1 94 ? 5.547 35.050 26.208 1.00 43.56 94 ARG A CA 1
ATOM 728 C C . ARG A 1 94 ? 5.756 35.686 27.569 1.00 43.56 94 ARG A C 1
ATOM 730 O O . ARG A 1 94 ? 4.955 35.522 28.485 1.00 43.56 94 ARG A O 1
ATOM 737 N N . LEU A 1 95 ? 6.878 36.393 27.688 1.00 46.91 95 LEU A N 1
ATOM 738 C CA . LEU A 1 95 ? 7.065 37.401 28.718 1.00 46.91 95 LEU A CA 1
ATOM 739 C C . LEU A 1 95 ? 5.850 38.338 28.712 1.00 46.91 95 LEU A C 1
ATOM 741 O O . LEU A 1 95 ? 5.736 39.224 27.872 1.00 46.91 95 LEU A O 1
ATOM 745 N N . SER A 1 96 ? 4.974 38.176 29.693 1.00 44.19 96 SER A N 1
ATOM 746 C CA . SER A 1 96 ? 4.122 39.248 30.188 1.00 44.19 96 SER A CA 1
ATOM 747 C C . SER A 1 96 ? 4.314 39.353 31.695 1.00 44.19 96 SER A C 1
ATOM 749 O O . SER A 1 96 ? 3.415 39.085 32.487 1.00 44.19 96 SER A O 1
ATOM 751 N N . ARG A 1 97 ? 5.515 39.786 32.101 1.00 48.59 97 ARG A N 1
ATOM 752 C CA . ARG A 1 97 ? 5.648 40.614 33.305 1.00 48.59 97 ARG A CA 1
ATOM 753 C C . ARG A 1 97 ? 5.144 42.008 32.942 1.00 48.59 97 ARG A C 1
ATOM 755 O O . ARG A 1 97 ? 5.935 42.925 32.751 1.00 48.59 97 ARG A O 1
ATOM 762 N N . LEU A 1 98 ? 3.826 42.154 32.841 1.00 47.88 98 LEU A N 1
ATOM 763 C CA . LEU A 1 98 ? 3.208 43.450 33.068 1.00 47.88 98 LEU A CA 1
ATOM 764 C C . LEU A 1 98 ? 3.132 43.585 34.589 1.00 47.88 98 LEU A C 1
ATOM 766 O O . LEU A 1 98 ? 2.245 43.054 35.247 1.00 47.88 98 LEU A O 1
ATOM 770 N N . ARG A 1 99 ? 4.191 44.157 35.159 1.00 47.72 99 ARG A N 1
ATOM 771 C CA . ARG A 1 99 ? 4.240 44.518 36.569 1.00 47.72 99 ARG A CA 1
ATOM 772 C C . ARG A 1 99 ? 3.307 45.716 36.714 1.00 47.72 99 ARG A C 1
ATOM 774 O O . ARG A 1 99 ? 3.660 46.816 36.300 1.00 47.72 99 ARG A O 1
ATOM 781 N N . ASP A 1 100 ? 2.107 45.459 37.222 1.00 46.12 100 ASP A N 1
ATOM 782 C CA . ASP A 1 100 ? 1.119 46.471 37.578 1.00 46.12 100 ASP A CA 1
ATOM 783 C C . ASP A 1 100 ? 1.736 47.470 38.567 1.00 46.12 100 ASP A C 1
ATOM 785 O O . ASP A 1 100 ? 1.804 47.234 39.772 1.00 46.12 100 ASP A O 1
ATOM 789 N N . HIS A 1 101 ? 2.170 48.620 38.056 1.00 51.69 101 HIS A N 1
ATOM 790 C CA . HIS A 1 101 ? 2.256 49.842 38.843 1.00 51.69 101 HIS A CA 1
ATOM 791 C C . HIS A 1 101 ? 0.842 50.423 38.952 1.00 51.69 101 HIS A C 1
ATOM 793 O O . HIS A 1 101 ? 0.488 51.377 38.263 1.00 51.69 101 HIS A O 1
ATOM 799 N N . ARG A 1 102 ? 0.016 49.834 39.825 1.00 46.28 102 ARG A N 1
ATOM 800 C CA . ARG A 1 102 ? -1.156 50.532 40.359 1.00 46.28 102 ARG A CA 1
ATOM 801 C C . ARG A 1 102 ? -0.709 51.370 41.546 1.00 46.28 102 ARG A C 1
ATOM 803 O O . ARG A 1 102 ? -0.479 50.882 42.646 1.00 46.28 102 ARG A O 1
ATOM 810 N N . THR A 1 103 ? -0.528 52.642 41.229 1.00 49.34 103 THR A N 1
ATOM 811 C CA . THR A 1 103 ? -0.702 53.814 42.084 1.00 49.34 103 THR A CA 1
ATOM 812 C C . THR A 1 103 ? -1.502 53.534 43.359 1.00 49.34 103 THR A C 1
ATOM 814 O O . THR A 1 103 ? -2.712 53.309 43.315 1.00 49.34 103 THR A O 1
ATOM 817 N N . VAL A 1 104 ? -0.820 53.606 44.503 1.00 51.84 104 VAL A N 1
ATOM 818 C CA . VAL A 1 104 ? -1.452 53.834 45.803 1.00 51.84 104 VAL A CA 1
ATOM 819 C C . VAL A 1 104 ? -1.838 55.308 45.831 1.00 51.84 104 VAL A C 1
ATOM 821 O O . VAL A 1 104 ? -1.007 56.177 46.070 1.00 51.84 104 VAL A O 1
ATOM 824 N N . THR A 1 105 ? -3.097 55.591 45.535 1.00 47.72 105 THR A N 1
ATOM 825 C CA . THR A 1 105 ? -3.718 56.883 45.818 1.00 47.72 105 THR A CA 1
ATOM 826 C C . THR A 1 105 ? -5.008 56.614 46.561 1.00 47.72 105 THR A C 1
ATOM 828 O O . THR A 1 105 ? -5.887 55.970 46.000 1.00 47.72 105 THR A O 1
ATOM 831 N N . THR A 1 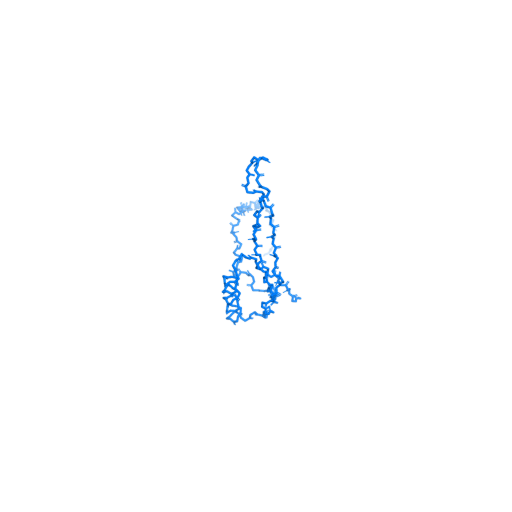106 ? -5.059 57.127 47.795 1.00 45.72 106 THR A N 1
ATOM 832 C CA . THR A 1 106 ? -6.223 57.781 48.416 1.00 45.72 106 THR A CA 1
ATOM 833 C C . THR A 1 106 ? -7.478 56.907 48.503 1.00 45.72 106 THR A C 1
ATOM 835 O O . THR A 1 106 ? -8.067 56.516 47.505 1.00 45.72 106 THR A O 1
ATOM 838 N N . THR A 1 107 ? -7.981 56.569 49.686 1.00 45.72 107 THR A N 1
ATOM 839 C CA . THR A 1 107 ? -8.982 57.350 50.449 1.00 45.72 107 THR A CA 1
ATOM 840 C C . THR A 1 107 ? -9.257 56.469 51.686 1.00 45.72 107 THR A C 1
ATOM 842 O O . THR A 1 107 ? -9.486 55.278 51.518 1.00 45.72 107 THR A O 1
ATOM 845 N N . SER A 1 108 ? -8.931 56.878 52.914 1.00 40.41 108 SER A N 1
ATOM 846 C CA . SER A 1 108 ? -9.765 57.674 53.832 1.00 40.41 108 SER A CA 1
ATOM 847 C C . SER A 1 108 ? -11.122 57.035 54.164 1.00 40.41 108 SER A C 1
ATOM 849 O O . SER A 1 108 ? -11.843 56.636 53.253 1.00 40.41 108 SER A O 1
ATOM 851 N N . TRP A 1 109 ? -11.471 57.115 55.460 1.00 39.84 109 TRP A N 1
ATOM 852 C CA . TRP A 1 109 ? -12.730 56.734 56.134 1.00 39.84 109 TRP A CA 1
ATOM 853 C C . TRP A 1 109 ? -12.844 55.220 56.420 1.00 39.84 109 TRP A C 1
ATOM 855 O O . TRP A 1 109 ? -12.516 54.412 55.568 1.00 39.84 109 TRP A O 1
ATOM 865 N N . MET A 1 110 ? -13.278 54.724 57.580 1.00 41.50 110 MET A N 1
ATOM 866 C CA . MET A 1 110 ? -14.041 55.299 58.687 1.00 41.50 110 MET A CA 1
ATOM 867 C C . MET A 1 110 ? -14.042 54.266 59.840 1.00 41.50 110 MET A C 1
ATOM 869 O O . MET A 1 110 ? -14.191 53.082 59.547 1.00 41.50 110 MET A O 1
ATOM 873 N N . ILE A 1 111 ? -14.006 54.762 61.088 1.00 52.47 111 ILE A N 1
ATOM 874 C CA . ILE A 1 111 ? -14.354 54.111 62.380 1.00 52.47 111 ILE A CA 1
ATOM 875 C C . ILE A 1 111 ? -13.332 53.127 62.967 1.00 52.47 111 ILE A C 1
ATOM 877 O O . ILE A 1 111 ? -13.141 52.025 62.416 1.00 52.47 111 ILE A O 1
#

Organism: NCBI:txid1457755

Secondary structure (DSSP, 8-state):
--EEEEEEEEES-HHHHHHHHHHHHHHHHHHT-EEEEEEEEEEEEEEEEEES-SSS-S---EEEEEEEEEEEEEEEEE-TTSGGGT-------------------------

Solvent-accessible surface area (backbone atoms only — not comparable to full-atom values): 7229 Å² total; per-residue (Å²): 123,81,42,79,48,76,47,75,48,74,38,70,51,62,66,63,52,51,52,52,52,52,53,52,49,54,54,30,65,75,71,70,44,58,65,48,66,79,40,82,47,82,62,47,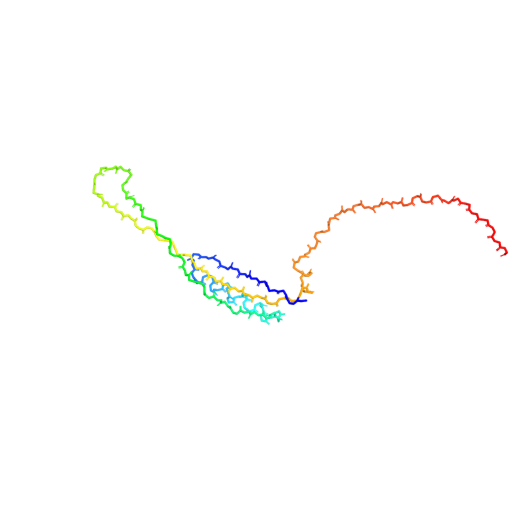77,46,75,50,80,41,66,71,60,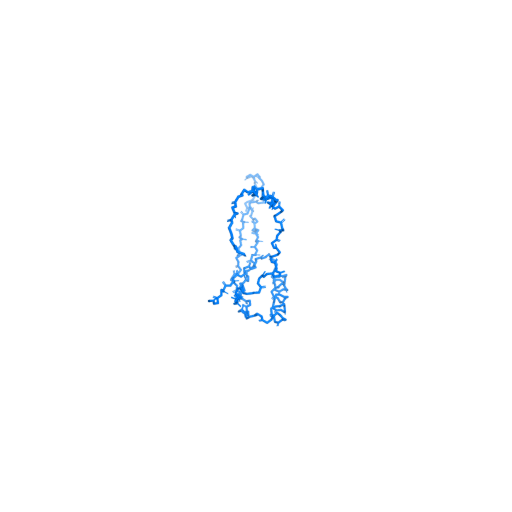92,56,93,74,77,80,96,48,76,42,77,46,76,49,52,41,35,35,37,37,35,40,36,52,40,63,87,83,70,55,69,83,80,53,71,76,74,82,75,84,70,86,71,83,74,75,81,83,74,78,92,68,89,78,85,88,80,135

InterPro domains:
  IPR001848 Small ribosomal subunit protein uS10 [MF_00508] (2-110)
  IPR001848 Small ribosomal subunit protein uS10 [PR00971] (4-17)
  IPR001848 Small ribosomal subunit protein uS10 [PR00971] (39-54)
  IPR001848 Small ribosomal subunit protein uS10 [PR00971] (61-75)
  IPR001848 Small ribosomal subunit protein uS10 [PTHR11700] (6-81)
  IPR005729 Small ribosomal subunit protein uS10, eukaryotic/archaeal [TIGR01046] (6-77)
  IPR027486 Small ribosomal subunit protein uS10 domain [PF00338] (6-78)
  IPR027486 Small ribosomal subunit protein uS10 domain [SM01403] (6-105)
  IPR036838 Small ribosomal subunit protein uS10 domain superfamily [G3DSA:3.30.70.600] (4-89)
  IPR036838 Small ribosomal subunit protein uS10 domain superfamily [SSF54999] (5-78)

Sequence (111 aa):
MPVITKIKLTGENHQDVDMVCSQIKAICDETGVDLRGPIPLPTRRLVVPCRKSPDGEGAETWDHWEMRVHKRLLELVTSAAKDEKSSSPRPSNRLSRLRDHRTVTTTSWMI

Radius of gyration: 30.15 Å; Cα contacts (8 Å, |Δi|>4): 132; chains: 1; bounding box: 37×64×97 Å

pLDDT: mean 77.51, std 19.69, range [39.84, 95.81]

Mean predicted aligned error: 13.97 Å

Foldseek 3Di:
DWDKDKDKDKDQDPVVSVVVQVVVVVVCVVVVWDKDHWDWDDKDKDWDKDFPDPDPDDDRDIDIDITIMTMIMMIITDDPPPCCVPDDPPPPPPDDPPPDPDDPDDDDDDD

Nearest PDB structures (foldseek):
  8b2l-assembly1_R1  TM=9.057E-01  e=9.536E-09  Nicotiana tabacum
  8ipb-assembly1_ma  TM=9.166E-01  e=3.053E-08  Triticum aestivum
  5xxu-assembly1_U  TM=8.711E-01  e=3.475E-08  Toxoplasma gondii
  9cai-assembly1_AU  TM=8.203E-01  e=3.257E-08  Caenorhabditis elegans
  6fyx-assembly1_U  TM=8.161E-01  e=4.921E-07  Kluyveromyces lactis NRRL Y-1140